Protein AF-A0A5N8H9V8-F1 (afdb_monomer_lite)

Radius of gyration: 14.79 Å; chains: 1; bounding box: 33×21×42 Å

Sequence (102 aa):
HDEKGEWLKITYYDEDGADVSERFRLQTPAQRTAFEQLFIRPHTRTPGIPLRWITAADILAQQALLRHPDFVVARMKGQYWQVREKVFDYEGRFRRAHELRG

Organism: Escherichia coli (NCBI:txid562)

Structure (mmCIF, N/CA/C/O backbone):
data_AF-A0A5N8H9V8-F1
#
_entry.id   AF-A0A5N8H9V8-F1
#
loop_
_ato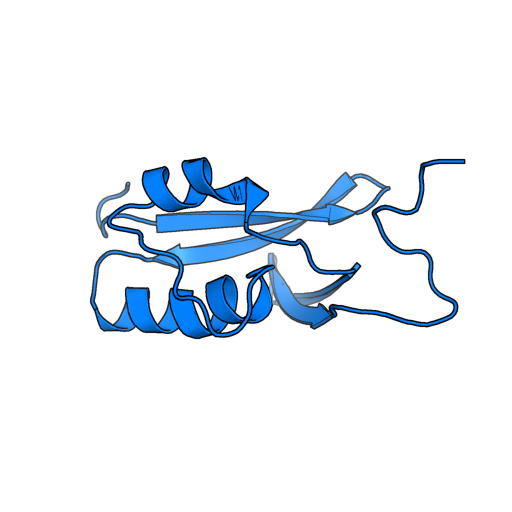m_site.group_PDB
_atom_site.id
_atom_site.type_symbol
_atom_site.label_atom_id
_atom_site.label_alt_id
_atom_site.label_comp_id
_atom_site.label_asym_id
_atom_site.label_entity_id
_atom_site.label_seq_id
_atom_site.pdbx_PDB_ins_code
_atom_site.Cartn_x
_atom_site.Cartn_y
_atom_site.Cartn_z
_atom_site.occupancy
_atom_site.B_iso_or_equiv
_atom_site.auth_seq_id
_atom_site.auth_comp_id
_atom_site.auth_asym_id
_atom_site.auth_atom_id
_atom_site.pdbx_PDB_model_num
ATOM 1 N N . HIS A 1 1 ? -6.119 -10.787 11.326 1.00 84.56 1 HIS A N 1
ATOM 2 C CA . HIS A 1 1 ? -6.614 -9.851 12.360 1.00 84.56 1 HIS A CA 1
ATOM 3 C C . HIS A 1 1 ? -5.655 -9.846 13.541 1.00 84.56 1 HIS A C 1
ATOM 5 O O . HIS A 1 1 ? -4.952 -10.831 13.728 1.00 84.56 1 HIS A O 1
ATOM 11 N N . ASP A 1 2 ? -5.593 -8.754 14.302 1.00 90.62 2 ASP A N 1
ATOM 12 C CA . ASP A 1 2 ? -5.015 -8.734 15.655 1.00 90.62 2 ASP A CA 1
ATOM 13 C C . ASP A 1 2 ? -5.936 -7.939 16.604 1.00 90.62 2 ASP A C 1
ATOM 15 O O . ASP A 1 2 ? -7.042 -7.565 16.210 1.00 90.62 2 ASP A O 1
ATOM 19 N N . GLU A 1 3 ? -5.483 -7.654 17.826 1.00 90.06 3 GLU A N 1
ATOM 20 C CA . GLU A 1 3 ? -6.232 -6.901 18.849 1.00 90.06 3 GLU A CA 1
ATOM 21 C C . GLU A 1 3 ? -6.743 -5.525 18.384 1.00 90.06 3 GLU A C 1
ATOM 23 O O . GLU A 1 3 ? -7.716 -5.003 18.919 1.00 90.06 3 GLU A O 1
ATOM 28 N N . LYS A 1 4 ? -6.110 -4.923 17.371 1.00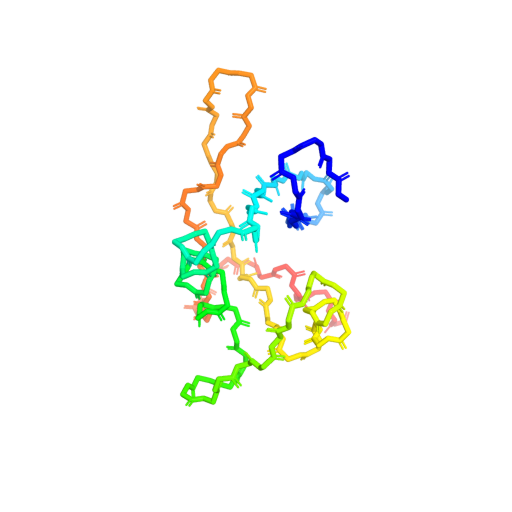 88.25 4 LYS A N 1
ATOM 29 C CA . LYS A 1 4 ? -6.471 -3.611 16.807 1.00 88.25 4 LYS A CA 1
ATOM 30 C C . LYS A 1 4 ? -7.252 -3.734 15.494 1.00 88.25 4 LYS A C 1
ATOM 32 O O . LYS A 1 4 ? -7.335 -2.769 14.731 1.00 88.25 4 LYS A O 1
ATOM 37 N N . GLY A 1 5 ? -7.786 -4.919 15.208 1.00 93.81 5 GLY A N 1
ATOM 38 C CA . GLY A 1 5 ? -8.667 -5.182 14.077 1.00 93.81 5 GLY A CA 1
ATOM 39 C C . GLY A 1 5 ? -7.962 -5.701 12.825 1.00 93.81 5 GLY A C 1
ATOM 40 O O . GLY A 1 5 ? -6.848 -6.239 12.861 1.00 93.81 5 GLY A O 1
ATOM 41 N N . GLU A 1 6 ? -8.656 -5.576 11.697 1.00 96.44 6 GLU A N 1
ATOM 42 C CA . GLU A 1 6 ? -8.186 -6.065 10.401 1.00 96.44 6 GLU A CA 1
ATOM 43 C C . GLU A 1 6 ? -7.006 -5.244 9.856 1.00 96.44 6 GLU A C 1
ATOM 45 O O . GLU A 1 6 ? -6.908 -4.024 10.041 1.00 96.44 6 GLU A O 1
ATOM 50 N N . TRP A 1 7 ? -6.078 -5.924 9.186 1.00 97.06 7 TRP A N 1
ATOM 51 C CA . TRP A 1 7 ? -4.930 -5.305 8.536 1.00 97.06 7 TRP A CA 1
ATOM 52 C C . TRP A 1 7 ? -4.440 -6.147 7.362 1.00 97.06 7 TRP A C 1
ATOM 54 O O . TRP A 1 7 ? -4.601 -7.366 7.361 1.00 97.06 7 TRP A O 1
ATOM 64 N N . LEU A 1 8 ? -3.790 -5.483 6.409 1.00 96.75 8 LEU A N 1
ATOM 65 C CA . LEU A 1 8 ? -3.137 -6.087 5.254 1.00 96.75 8 LEU A CA 1
ATOM 66 C C . LEU A 1 8 ? -1.650 -5.713 5.260 1.00 96.75 8 LEU A C 1
ATOM 68 O O . LEU A 1 8 ? -1.296 -4.565 5.547 1.00 96.75 8 LEU A O 1
ATOM 72 N N . LYS A 1 9 ? -0.780 -6.682 4.974 1.00 96.56 9 LYS A N 1
ATOM 73 C CA . LYS A 1 9 ? 0.640 -6.446 4.694 1.00 96.56 9 LYS A CA 1
ATOM 74 C C . LYS A 1 9 ? 0.870 -6.690 3.213 1.00 96.56 9 LYS A C 1
ATOM 76 O O . LYS A 1 9 ? 0.464 -7.725 2.698 1.00 96.56 9 LYS A O 1
ATOM 81 N N . ILE A 1 10 ? 1.527 -5.739 2.572 1.00 96.62 10 ILE A N 1
ATOM 82 C CA . ILE A 1 10 ? 1.989 -5.850 1.197 1.00 96.62 10 ILE A CA 1
ATOM 83 C C . ILE A 1 10 ? 3.501 -5.926 1.254 1.00 96.62 10 ILE A C 1
ATOM 85 O O . ILE A 1 10 ? 4.124 -5.088 1.902 1.00 96.62 10 ILE A O 1
ATOM 89 N N . THR A 1 11 ? 4.069 -6.934 0.607 1.00 95.81 11 THR A N 1
ATOM 90 C CA . THR A 1 11 ? 5.515 -7.097 0.482 1.00 95.81 11 THR A CA 1
ATOM 91 C C . THR A 1 11 ? 5.876 -7.000 -0.990 1.00 95.81 11 THR A C 1
ATOM 93 O O . THR A 1 11 ? 5.243 -7.649 -1.822 1.00 95.81 11 THR A O 1
ATOM 96 N N . TYR A 1 12 ? 6.875 -6.184 -1.295 1.00 94.88 12 TYR A N 1
ATOM 97 C CA . TYR A 1 12 ? 7.479 -6.081 -2.614 1.00 94.88 12 TYR A CA 1
ATOM 98 C C . TYR A 1 12 ? 8.824 -6.789 -2.560 1.00 94.88 12 TYR A C 1
ATOM 100 O O . TYR A 1 12 ? 9.566 -6.600 -1.595 1.00 94.88 12 TYR A O 1
ATOM 108 N N . TYR A 1 13 ? 9.100 -7.587 -3.582 1.00 91.50 13 TYR A N 1
ATOM 109 C CA . TYR A 1 13 ? 10.337 -8.341 -3.735 1.00 91.50 13 TYR A CA 1
ATOM 110 C C . TYR A 1 13 ? 11.048 -7.863 -4.997 1.00 91.50 13 TYR A C 1
ATOM 112 O O . TYR A 1 13 ? 10.377 -7.561 -5.988 1.00 91.50 13 TYR A O 1
ATOM 120 N N . ASP A 1 14 ? 12.374 -7.793 -4.960 1.00 86.00 14 ASP A N 1
ATOM 121 C CA . ASP A 1 14 ? 13.187 -7.649 -6.167 1.00 86.00 14 ASP A CA 1
ATOM 122 C C . ASP A 1 14 ? 13.636 -9.016 -6.723 1.00 86.00 14 ASP A C 1
ATOM 124 O O . ASP A 1 14 ? 13.264 -10.073 -6.206 1.00 86.00 14 ASP A O 1
ATOM 128 N N . GLU A 1 15 ? 14.397 -8.993 -7.821 1.00 81.88 15 GLU A N 1
ATOM 129 C CA . GLU A 1 15 ? 14.892 -10.198 -8.508 1.00 81.88 15 GLU A CA 1
ATOM 130 C C . GLU A 1 15 ? 15.889 -11.002 -7.655 1.00 81.88 15 GLU A C 1
ATOM 132 O O . GLU A 1 15 ? 15.988 -12.219 -7.817 1.00 81.88 15 GLU A O 1
ATOM 137 N N . ASP A 1 16 ? 16.583 -10.342 -6.723 1.00 85.06 16 ASP A N 1
ATOM 138 C CA . ASP A 1 16 ? 17.594 -10.940 -5.848 1.00 85.06 16 ASP A CA 1
ATOM 139 C C . ASP A 1 16 ? 16.998 -11.434 -4.513 1.00 85.06 16 ASP A C 1
ATOM 141 O O . ASP A 1 16 ? 17.703 -11.982 -3.661 1.00 85.06 16 ASP A O 1
ATOM 145 N N . GLY A 1 17 ? 15.682 -11.281 -4.329 1.00 82.69 17 GLY A N 1
ATOM 146 C CA . GLY A 1 17 ? 14.946 -11.731 -3.151 1.00 82.69 17 GLY A CA 1
ATOM 147 C C . GLY A 1 17 ? 14.991 -10.765 -1.966 1.00 82.69 17 GLY A C 1
ATOM 148 O O . GLY A 1 17 ? 14.532 -11.133 -0.881 1.00 82.69 17 GLY A O 1
ATOM 149 N N . ALA A 1 18 ? 15.502 -9.542 -2.141 1.00 87.69 18 ALA A N 1
ATOM 150 C CA . ALA A 1 18 ? 15.365 -8.505 -1.129 1.00 87.69 18 ALA A CA 1
ATOM 151 C C . ALA A 1 18 ? 13.903 -8.056 -1.038 1.00 87.69 18 ALA A C 1
ATOM 153 O O . ALA A 1 18 ? 13.187 -7.990 -2.041 1.00 87.69 18 ALA A O 1
ATOM 154 N N . ASP A 1 19 ? 13.454 -7.737 0.177 1.00 92.38 19 ASP A N 1
ATOM 155 C CA . ASP A 1 19 ? 12.068 -7.368 0.426 1.00 92.38 19 ASP A CA 1
ATOM 156 C C . ASP A 1 19 ? 11.906 -6.056 1.190 1.00 92.38 19 ASP A C 1
ATOM 158 O O . ASP A 1 19 ? 12.709 -5.659 2.040 1.00 92.38 19 ASP A O 1
ATOM 162 N N . VAL A 1 20 ? 10.802 -5.380 0.893 1.00 95.12 20 VAL A N 1
ATOM 163 C CA . VAL A 1 20 ? 10.289 -4.279 1.701 1.00 95.12 20 VAL A CA 1
ATOM 164 C C . VAL A 1 20 ? 8.782 -4.406 1.818 1.00 95.12 20 VAL A C 1
ATOM 166 O O . VAL A 1 20 ? 8.099 -4.824 0.883 1.00 95.12 20 VAL A O 1
ATOM 169 N N . SER A 1 21 ? 8.233 -4.031 2.974 1.00 95.75 21 SER A N 1
ATOM 170 C CA . SER A 1 21 ? 6.802 -4.169 3.220 1.00 95.75 21 SER A CA 1
ATOM 171 C C . SER A 1 21 ? 6.133 -2.912 3.755 1.00 95.75 21 SER A C 1
ATOM 173 O O . SER A 1 21 ? 6.720 -2.106 4.477 1.00 95.75 21 SER A O 1
ATOM 175 N N . GLU A 1 22 ? 4.859 -2.777 3.406 1.00 96.12 22 GLU A N 1
ATOM 176 C CA . GLU A 1 22 ? 3.931 -1.794 3.947 1.00 96.12 22 GLU A CA 1
ATOM 177 C C . GLU A 1 22 ? 2.819 -2.518 4.704 1.00 96.12 22 GLU A C 1
ATOM 179 O O . GLU A 1 22 ? 2.384 -3.608 4.323 1.00 96.12 22 GLU A O 1
ATOM 184 N N . ARG A 1 23 ? 2.321 -1.900 5.777 1.00 95.94 23 ARG A N 1
ATOM 185 C CA . ARG A 1 23 ? 1.195 -2.424 6.550 1.00 95.94 23 ARG A CA 1
ATOM 186 C C . ARG A 1 23 ? 0.089 -1.387 6.633 1.00 95.94 23 ARG A C 1
ATOM 188 O O . ARG A 1 23 ? 0.308 -0.288 7.134 1.00 95.94 23 ARG A O 1
ATOM 195 N N . PHE A 1 24 ? -1.115 -1.786 6.238 1.00 97.38 24 PHE A N 1
ATOM 196 C CA . PHE A 1 24 ? -2.313 -0.958 6.296 1.00 97.38 24 PHE A CA 1
ATOM 197 C C . PHE A 1 24 ? -3.328 -1.564 7.254 1.00 97.38 24 PHE A C 1
ATOM 199 O O . PHE A 1 24 ? -3.625 -2.755 7.210 1.00 97.38 24 PHE A O 1
ATOM 206 N N . ARG A 1 25 ? -3.858 -0.733 8.147 1.00 97.31 25 ARG A N 1
ATOM 207 C CA . ARG A 1 25 ? -5.021 -1.076 8.970 1.00 97.31 25 ARG A CA 1
ATOM 208 C C . ARG A 1 25 ? -6.284 -0.835 8.150 1.00 97.31 25 ARG A C 1
ATOM 210 O O . ARG A 1 25 ? -6.290 0.092 7.351 1.00 97.31 25 ARG A O 1
ATOM 217 N N . LEU A 1 26 ? -7.327 -1.638 8.355 1.00 97.12 26 LEU A N 1
ATOM 218 C CA . LEU A 1 26 ? -8.587 -1.551 7.595 1.00 97.12 26 LEU A CA 1
ATOM 219 C C . LEU A 1 26 ? -9.824 -1.409 8.503 1.00 97.12 26 LEU A C 1
ATOM 221 O O . LEU A 1 26 ? -10.958 -1.500 8.039 1.00 97.12 26 LEU A O 1
ATOM 225 N N . GLN A 1 27 ? -9.614 -1.179 9.803 1.00 95.44 27 GLN A N 1
ATOM 226 C CA . GLN A 1 27 ? -10.669 -1.234 10.813 1.00 95.44 27 GLN A CA 1
ATOM 227 C C . GLN A 1 27 ? -11.553 0.019 10.826 1.00 95.44 27 GLN A C 1
ATOM 229 O O . GLN A 1 27 ? -12.772 -0.089 10.925 1.00 95.44 27 GLN A O 1
ATOM 234 N N . THR A 1 28 ? -10.956 1.213 10.774 1.00 97.06 28 THR A N 1
ATOM 235 C CA . THR A 1 28 ? -11.700 2.479 10.893 1.00 97.06 28 THR A CA 1
ATOM 236 C C . THR A 1 28 ? -11.923 3.141 9.533 1.00 97.06 28 THR A C 1
ATOM 238 O O . THR A 1 28 ? -11.115 2.943 8.624 1.00 97.06 28 THR A O 1
ATOM 241 N N . PRO A 1 29 ? -12.955 3.994 9.370 1.00 97.62 29 PRO A N 1
ATOM 242 C CA . PRO A 1 29 ? -13.188 4.699 8.109 1.00 97.62 29 PRO A CA 1
ATOM 243 C C . PRO A 1 29 ? -11.962 5.481 7.620 1.00 97.62 29 PRO A C 1
ATOM 245 O O . PRO A 1 29 ? -11.585 5.367 6.462 1.00 97.62 29 PRO A O 1
ATOM 248 N N . ALA A 1 30 ? -11.268 6.192 8.515 1.00 97.88 30 ALA A N 1
ATOM 249 C CA . ALA A 1 30 ? -10.055 6.933 8.165 1.00 97.88 30 ALA A CA 1
ATOM 250 C C . ALA A 1 30 ? -8.919 6.019 7.670 1.00 97.88 30 ALA A C 1
ATOM 252 O O . ALA A 1 30 ? -8.208 6.363 6.729 1.00 97.88 30 ALA A O 1
ATOM 253 N N . GLN A 1 31 ? -8.763 4.839 8.276 1.00 97.81 31 GLN A N 1
ATOM 254 C CA . GLN A 1 31 ? -7.778 3.845 7.850 1.00 97.81 31 GLN A CA 1
ATOM 255 C C . GLN A 1 31 ? -8.116 3.264 6.471 1.00 97.81 31 GLN A C 1
ATOM 257 O O . GLN A 1 31 ? -7.228 3.136 5.630 1.00 97.81 31 GLN A O 1
ATOM 262 N N . ARG A 1 32 ? -9.399 2.976 6.218 1.00 97.62 32 ARG A N 1
ATOM 263 C CA . ARG A 1 32 ? -9.885 2.509 4.911 1.00 97.62 32 ARG A CA 1
ATOM 264 C C . ARG A 1 32 ? -9.655 3.566 3.831 1.00 97.62 32 ARG A C 1
ATOM 266 O O . ARG A 1 32 ? -9.075 3.243 2.802 1.00 97.62 32 ARG A O 1
ATOM 273 N N . THR A 1 33 ? -9.982 4.831 4.102 1.00 97.88 33 THR A N 1
ATOM 274 C CA . THR A 1 33 ? -9.700 5.953 3.191 1.00 97.88 33 THR A CA 1
ATOM 275 C C . THR A 1 33 ? -8.204 6.091 2.906 1.00 97.88 33 THR A C 1
ATOM 277 O O . THR A 1 33 ? -7.810 6.271 1.755 1.00 97.88 33 THR A O 1
ATOM 280 N N . ALA A 1 34 ? -7.350 5.976 3.928 1.00 97.94 34 ALA A N 1
ATOM 281 C CA . ALA A 1 34 ? -5.903 6.025 3.741 1.00 97.94 34 ALA A CA 1
ATOM 282 C C . ALA A 1 34 ? -5.400 4.858 2.875 1.00 97.94 34 ALA A C 1
ATOM 284 O O . ALA A 1 34 ? -4.587 5.069 1.980 1.00 97.94 34 ALA A O 1
ATOM 285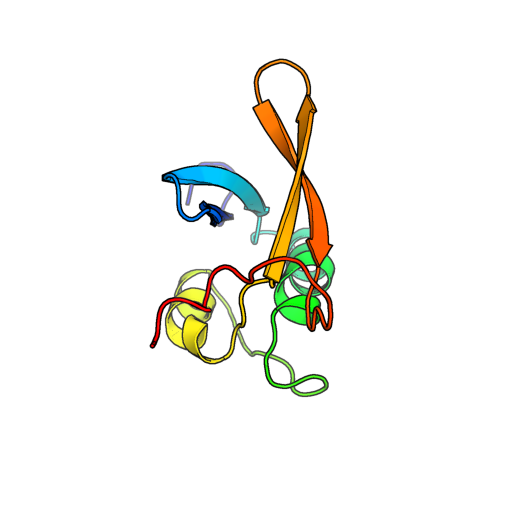 N N . PHE A 1 35 ? -5.906 3.643 3.094 1.00 97.81 35 PHE A N 1
ATOM 286 C CA . PHE A 1 35 ? -5.580 2.485 2.262 1.00 97.81 35 PHE A CA 1
ATOM 287 C C . PHE A 1 35 ? -6.035 2.671 0.808 1.00 97.81 35 PHE A C 1
ATOM 289 O O . PHE A 1 35 ? -5.270 2.406 -0.119 1.00 97.81 35 PHE A O 1
ATOM 296 N N . GLU A 1 36 ? -7.239 3.196 0.585 1.00 97.00 36 GLU A N 1
ATOM 297 C CA . GLU A 1 36 ? -7.718 3.491 -0.764 1.00 97.00 36 GLU A CA 1
ATOM 298 C C . GLU A 1 36 ? -6.823 4.505 -1.479 1.00 97.00 36 GLU A C 1
ATOM 300 O O . GLU A 1 36 ? -6.447 4.297 -2.631 1.00 97.00 36 GLU A O 1
ATOM 305 N N . GLN A 1 37 ? -6.450 5.587 -0.795 1.00 96.44 37 GLN A N 1
ATOM 306 C CA . GLN A 1 37 ? -5.631 6.651 -1.373 1.00 96.44 37 GLN A CA 1
ATOM 307 C C . GLN A 1 37 ? -4.188 6.215 -1.638 1.00 96.44 37 GLN A C 1
ATOM 309 O O . GLN A 1 37 ? -3.650 6.511 -2.702 1.00 96.44 37 GLN A O 1
ATOM 314 N N . LEU A 1 38 ? -3.563 5.525 -0.682 1.00 96.69 38 LEU A N 1
ATOM 315 C CA . LEU A 1 38 ? -2.130 5.217 -0.711 1.00 96.69 38 LEU A CA 1
ATOM 316 C C . LEU A 1 38 ? -1.804 3.885 -1.396 1.00 96.69 38 LEU A C 1
ATOM 318 O O . LEU A 1 38 ? -0.661 3.674 -1.814 1.00 96.69 38 LEU A O 1
ATOM 322 N N . PHE A 1 39 ? -2.781 2.981 -1.491 1.00 97.06 39 PHE A N 1
ATOM 323 C CA . PHE A 1 39 ? -2.600 1.664 -2.089 1.00 97.06 39 PHE A CA 1
ATOM 324 C C . PHE A 1 39 ? -3.534 1.436 -3.279 1.00 97.06 39 PHE A C 1
ATOM 326 O O . PHE A 1 39 ? -3.043 1.341 -4.399 1.00 97.06 39 PHE A O 1
ATOM 333 N N . ILE A 1 40 ? -4.859 1.406 -3.096 1.00 96.94 40 ILE A N 1
ATOM 334 C CA . ILE A 1 40 ? -5.778 1.002 -4.182 1.00 96.94 40 ILE A CA 1
ATOM 335 C C . ILE A 1 40 ? -5.684 1.927 -5.400 1.00 96.94 40 ILE A C 1
ATOM 337 O O . ILE A 1 40 ? -5.571 1.441 -6.522 1.00 96.94 40 ILE A O 1
ATOM 341 N N . ARG A 1 41 ? -5.697 3.250 -5.207 1.00 95.25 41 ARG A N 1
ATOM 342 C CA . ARG A 1 41 ? -5.634 4.217 -6.315 1.00 95.25 41 ARG A CA 1
ATOM 343 C C . ARG A 1 41 ? -4.382 4.074 -7.191 1.00 95.25 41 ARG A C 1
ATOM 345 O O . ARG A 1 41 ? -4.556 4.008 -8.402 1.00 95.25 41 ARG A O 1
ATOM 352 N N . PRO A 1 42 ? -3.152 4.008 -6.651 1.00 95.38 42 PRO A N 1
ATOM 353 C CA . PRO A 1 42 ? -1.974 3.793 -7.495 1.00 95.38 42 PRO A CA 1
ATOM 354 C C . PRO A 1 42 ? -1.876 2.367 -8.069 1.00 95.38 42 PRO A C 1
ATOM 356 O O . PRO A 1 42 ? -1.311 2.183 -9.147 1.00 95.38 42 PRO A O 1
ATOM 359 N N . HIS A 1 43 ? -2.439 1.362 -7.384 1.00 97.06 43 HIS A N 1
ATOM 360 C CA . HIS A 1 43 ? -2.319 -0.043 -7.788 1.00 97.06 43 HIS A CA 1
ATOM 361 C C . HIS A 1 43 ? -3.478 -0.544 -8.656 1.00 97.06 43 HIS A C 1
ATOM 363 O O . HIS A 1 43 ? -3.382 -1.654 -9.161 1.00 97.06 43 HIS A O 1
ATOM 369 N N . THR A 1 44 ? -4.570 0.195 -8.863 1.00 95.88 44 THR A N 1
ATOM 370 C CA . THR A 1 44 ? -5.650 -0.287 -9.742 1.00 95.88 44 THR A CA 1
ATOM 371 C C . THR A 1 44 ? -5.208 -0.301 -11.205 1.00 95.88 44 THR A C 1
ATOM 373 O O . THR A 1 44 ? -4.637 0.663 -11.712 1.00 95.88 44 THR A O 1
ATOM 376 N N . ARG A 1 45 ? -5.521 -1.391 -11.913 1.00 94.00 45 ARG A N 1
ATOM 377 C CA . ARG A 1 45 ? -5.401 -1.480 -13.379 1.00 94.00 45 ARG A CA 1
ATOM 378 C C . ARG A 1 45 ? -6.540 -0.770 -14.112 1.00 94.00 45 ARG A C 1
ATOM 380 O O . ARG A 1 45 ? -6.474 -0.606 -15.323 1.00 94.00 45 ARG A O 1
ATOM 387 N N . THR A 1 46 ? -7.583 -0.355 -13.391 1.00 91.81 46 THR A N 1
ATOM 388 C CA . THR A 1 46 ? -8.759 0.333 -13.943 1.00 91.81 46 THR A CA 1
ATOM 389 C C . THR A 1 46 ? -8.979 1.678 -13.239 1.00 91.81 46 THR A C 1
ATOM 391 O O . THR A 1 46 ? -9.859 1.809 -12.384 1.00 91.81 46 THR A O 1
ATOM 394 N N . PRO A 1 47 ? -8.162 2.705 -13.547 1.00 89.12 47 PRO A N 1
ATOM 395 C CA . PRO A 1 47 ? -8.347 4.038 -12.985 1.00 89.12 47 PRO A CA 1
ATOM 396 C C . PRO A 1 47 ? -9.764 4.566 -13.243 1.00 89.12 47 PRO A C 1
ATOM 398 O O . PRO A 1 47 ? -10.293 4.450 -14.344 1.00 89.12 47 PRO A O 1
ATOM 401 N N . GLY A 1 48 ? -10.391 5.139 -12.215 1.00 88.94 48 GLY A N 1
ATOM 402 C CA . GLY A 1 48 ? -11.757 5.669 -12.292 1.00 88.94 48 GLY A CA 1
ATOM 403 C C . GLY A 1 48 ? -12.869 4.654 -12.003 1.00 88.94 48 GLY A C 1
ATOM 404 O O . GLY A 1 48 ? -13.984 5.077 -11.707 1.00 88.94 48 GLY A O 1
ATOM 405 N N . ILE A 1 49 ? -12.580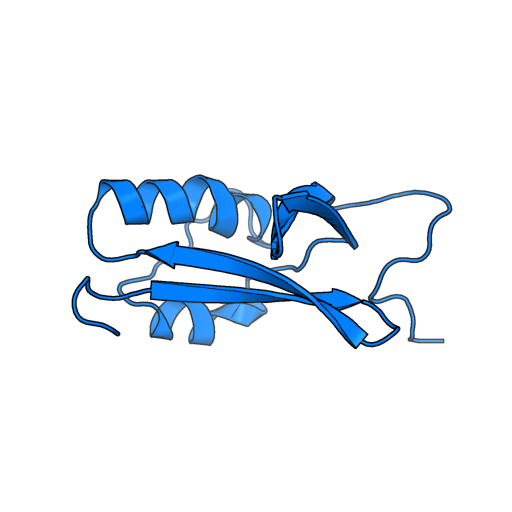 3.346 -11.993 1.00 91.25 49 ILE A N 1
ATOM 406 C CA . ILE A 1 49 ? -13.528 2.312 -11.555 1.00 91.25 49 ILE A CA 1
ATOM 407 C C . ILE A 1 49 ? -13.199 1.929 -10.103 1.00 91.25 49 ILE A C 1
ATOM 409 O O . ILE A 1 49 ? -12.115 1.403 -9.839 1.00 91.25 49 ILE A O 1
ATOM 413 N N . PRO A 1 50 ? -14.093 2.188 -9.129 1.00 90.12 50 PRO A N 1
ATOM 414 C CA . PRO A 1 50 ? -13.833 1.833 -7.739 1.00 90.12 50 PRO A CA 1
ATOM 415 C C . PRO A 1 50 ? -13.748 0.316 -7.549 1.00 90.12 50 PRO A C 1
ATOM 417 O O . PRO A 1 50 ? -14.686 -0.411 -7.884 1.00 90.12 50 PRO A O 1
ATOM 420 N N . LEU A 1 51 ? -12.659 -0.156 -6.939 1.00 93.56 51 LEU A N 1
ATOM 421 C CA . LEU A 1 51 ? -12.566 -1.529 -6.451 1.00 93.56 51 LEU A CA 1
ATOM 422 C C . LEU A 1 51 ? -13.476 -1.662 -5.226 1.00 93.56 51 LEU A C 1
ATOM 424 O O . LEU A 1 51 ? -13.314 -0.933 -4.249 1.00 93.56 51 LEU A O 1
ATOM 428 N N . ARG A 1 52 ? -14.4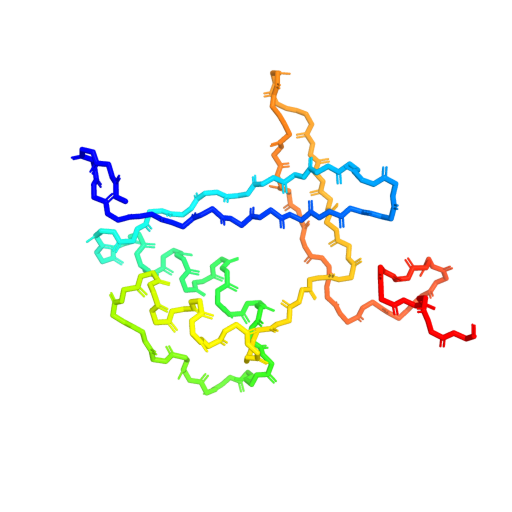59 -2.563 -5.283 1.00 94.75 52 ARG A N 1
ATOM 429 C CA . ARG A 1 52 ? -15.403 -2.790 -4.181 1.00 94.75 52 ARG A CA 1
ATOM 430 C C . ARG A 1 52 ? -14.842 -3.849 -3.243 1.00 94.75 52 ARG A C 1
ATOM 432 O O . ARG A 1 52 ? -14.540 -4.953 -3.680 1.00 94.75 52 ARG A O 1
ATOM 439 N N . TRP A 1 53 ? -14.717 -3.523 -1.962 1.00 96.81 53 TRP A N 1
ATOM 440 C CA . TRP A 1 53 ? -14.201 -4.441 -0.949 1.00 96.81 53 TRP A CA 1
ATOM 441 C C . TRP A 1 53 ? -14.771 -4.105 0.432 1.00 96.81 53 TRP A C 1
ATOM 443 O O . TRP A 1 53 ? -14.986 -2.937 0.768 1.00 96.81 53 TRP A O 1
ATOM 453 N N . ILE A 1 54 ? -15.015 -5.134 1.242 1.00 95.56 54 ILE A N 1
ATOM 454 C CA . ILE A 1 54 ? -15.484 -5.000 2.625 1.00 95.56 54 ILE A CA 1
ATOM 455 C C . ILE A 1 54 ? -14.372 -5.411 3.593 1.00 95.56 54 ILE A C 1
ATOM 457 O O . ILE A 1 54 ? -14.178 -4.725 4.601 1.00 95.56 54 ILE A O 1
ATOM 461 N N . THR A 1 55 ? -13.626 -6.458 3.245 1.00 96.25 55 THR A N 1
ATOM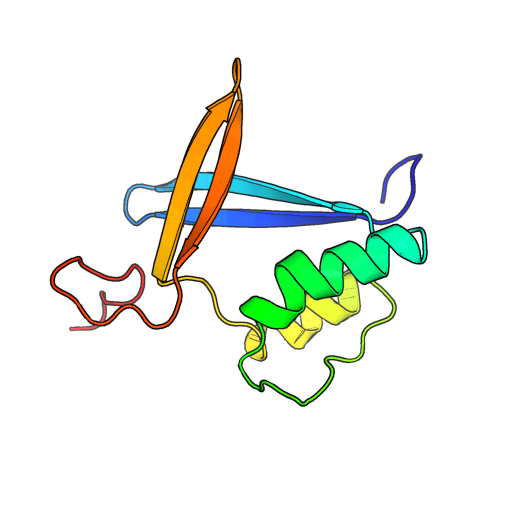 462 C CA . THR A 1 55 ? -12.586 -7.105 4.054 1.00 96.25 55 THR A CA 1
ATOM 463 C C . THR A 1 55 ? -11.253 -7.198 3.306 1.00 96.25 55 THR A C 1
ATOM 465 O O . THR A 1 55 ? -11.180 -7.002 2.090 1.00 96.25 55 THR A O 1
ATOM 468 N N . ALA A 1 56 ? -10.184 -7.553 4.019 1.00 95.81 56 ALA A N 1
ATOM 469 C CA . ALA A 1 56 ? -8.885 -7.881 3.435 1.00 95.81 56 ALA A CA 1
ATOM 470 C C . ALA A 1 56 ? -8.975 -9.049 2.438 1.00 95.81 56 ALA A C 1
ATOM 472 O O . ALA A 1 56 ? -8.269 -9.057 1.429 1.00 95.81 56 ALA A O 1
ATOM 473 N N . ALA A 1 57 ? -9.858 -10.017 2.699 1.00 96.44 57 ALA A N 1
ATOM 474 C CA . ALA A 1 57 ? -10.057 -11.173 1.830 1.00 96.44 57 ALA A CA 1
ATOM 475 C C . ALA A 1 57 ? -10.609 -10.773 0.452 1.00 96.44 57 ALA A C 1
ATOM 477 O O . ALA A 1 57 ? -10.148 -11.302 -0.558 1.00 96.44 57 ALA A O 1
ATOM 478 N N . ASP A 1 58 ? -11.512 -9.789 0.389 1.00 97.31 58 ASP A N 1
ATOM 479 C CA . ASP A 1 58 ? -12.051 -9.284 -0.883 1.00 97.31 58 ASP A CA 1
ATOM 480 C C . ASP A 1 58 ? -10.963 -8.642 -1.753 1.00 97.31 58 ASP A C 1
ATOM 482 O O . ASP A 1 58 ? -10.999 -8.744 -2.980 1.00 97.31 58 ASP A O 1
ATOM 486 N N . ILE A 1 59 ? -9.986 -7.981 -1.121 1.00 96.38 59 ILE A N 1
ATOM 487 C CA . ILE A 1 59 ? -8.845 -7.369 -1.813 1.00 96.38 59 ILE A CA 1
ATOM 488 C C . ILE A 1 59 ? -7.944 -8.462 -2.391 1.00 96.38 59 ILE A C 1
ATOM 490 O O . ILE A 1 59 ? -7.554 -8.381 -3.555 1.00 96.38 59 ILE A O 1
ATOM 494 N N . LEU A 1 60 ? -7.646 -9.503 -1.605 1.00 95.19 60 LEU A N 1
ATOM 495 C CA . LEU A 1 60 ? -6.841 -10.643 -2.057 1.00 95.19 60 LEU A CA 1
ATOM 496 C C . LEU A 1 60 ? -7.520 -11.397 -3.208 1.00 95.19 60 LEU A C 1
ATOM 498 O O . LEU A 1 60 ? -6.863 -11.729 -4.193 1.00 95.19 60 LEU A O 1
ATOM 502 N N . ALA A 1 61 ? -8.837 -11.607 -3.129 1.00 96.94 61 ALA A N 1
ATOM 503 C CA . ALA A 1 61 ? -9.614 -12.234 -4.199 1.00 96.94 61 ALA A CA 1
ATOM 504 C C . ALA A 1 61 ? -9.574 -11.427 -5.510 1.00 96.94 61 ALA A C 1
ATOM 506 O O . ALA A 1 61 ? -9.657 -11.994 -6.598 1.00 96.94 61 ALA A O 1
ATOM 507 N N . GLN A 1 62 ? -9.403 -10.106 -5.415 1.00 96.06 62 GLN A N 1
ATOM 508 C CA . GLN A 1 62 ? -9.345 -9.181 -6.547 1.00 96.06 62 GLN A CA 1
ATOM 509 C C . GLN A 1 62 ? -7.917 -8.743 -6.908 1.00 96.06 62 GLN A C 1
ATOM 511 O O . GLN A 1 62 ? -7.749 -7.791 -7.670 1.00 96.06 62 GLN A O 1
ATOM 516 N N . GLN A 1 63 ? -6.877 -9.440 -6.432 1.00 93.75 63 GLN A N 1
ATOM 517 C CA . GLN A 1 63 ? -5.477 -9.074 -6.700 1.00 93.75 63 GLN A CA 1
ATOM 518 C C . GLN A 1 63 ? -5.143 -8.960 -8.196 1.00 93.75 63 GLN A C 1
ATOM 520 O O . GLN A 1 63 ? -4.283 -8.177 -8.580 1.00 93.75 63 GLN A O 1
ATOM 525 N N . ALA A 1 64 ? -5.852 -9.694 -9.061 1.00 93.88 64 ALA A N 1
ATOM 526 C CA . ALA A 1 64 ? -5.662 -9.636 -10.509 1.00 93.88 64 ALA A CA 1
ATOM 527 C C . ALA A 1 64 ? -6.077 -8.283 -11.124 1.00 93.88 64 ALA A C 1
ATOM 529 O O . ALA A 1 64 ? -5.651 -7.950 -12.230 1.00 93.88 64 ALA A O 1
ATOM 530 N N . LEU A 1 65 ? -6.890 -7.491 -10.421 1.00 95.50 65 LEU A N 1
ATOM 531 C CA . LEU A 1 65 ? -7.248 -6.123 -10.807 1.00 95.50 65 LEU A CA 1
ATOM 532 C C . LEU A 1 65 ? -6.204 -5.098 -10.347 1.00 95.50 65 LEU A C 1
ATOM 534 O O . LEU A 1 65 ? -6.289 -3.925 -10.715 1.00 95.50 65 LEU A O 1
ATOM 538 N N . LEU A 1 66 ? -5.225 -5.536 -9.555 1.00 96.19 66 LEU A N 1
ATOM 539 C CA . LEU A 1 66 ? -4.140 -4.712 -9.059 1.00 96.19 66 LEU A CA 1
ATOM 540 C C . LEU A 1 66 ? -2.862 -4.956 -9.871 1.00 96.19 66 LEU A C 1
ATOM 542 O O . LEU A 1 66 ? -2.601 -6.051 -10.369 1.00 96.19 66 LEU A O 1
ATOM 546 N N . ARG A 1 67 ? -2.053 -3.912 -10.020 1.00 95.06 67 ARG A N 1
ATOM 547 C CA . ARG A 1 67 ? -0.704 -3.953 -10.588 1.00 95.06 67 ARG A CA 1
ATOM 548 C C . ARG A 1 67 ? 0.322 -3.690 -9.498 1.00 95.06 67 ARG A C 1
ATOM 550 O O . ARG A 1 67 ? 0.050 -2.942 -8.563 1.00 95.06 67 ARG A O 1
ATOM 557 N N . HIS A 1 68 ? 1.497 -4.284 -9.644 1.00 94.50 68 HIS A N 1
ATOM 558 C CA . HIS A 1 68 ? 2.661 -3.920 -8.848 1.00 94.50 68 HIS A CA 1
ATOM 559 C C . HIS A 1 68 ? 3.358 -2.702 -9.480 1.00 94.50 68 HIS A C 1
ATOM 561 O O . HIS A 1 68 ? 3.207 -2.476 -10.684 1.00 94.50 68 HIS A O 1
ATOM 567 N N . PRO A 1 69 ? 4.098 -1.909 -8.693 1.00 94.94 69 PRO A N 1
ATOM 568 C CA . PRO A 1 69 ? 5.002 -0.904 -9.239 1.00 94.94 69 PRO A CA 1
ATOM 569 C C . PRO A 1 69 ? 6.142 -1.555 -10.032 1.00 94.94 69 PRO A C 1
ATOM 571 O O . PRO A 1 69 ? 6.481 -2.720 -9.811 1.00 94.94 69 PRO A O 1
ATOM 574 N N . ASP A 1 70 ? 6.746 -0.787 -10.934 1.00 92.88 70 ASP A N 1
ATOM 575 C CA . ASP A 1 70 ? 7.978 -1.162 -11.631 1.00 92.88 70 ASP A CA 1
ATOM 576 C C . ASP A 1 70 ? 9.185 -1.064 -10.692 1.00 92.88 70 ASP A C 1
ATOM 578 O O . ASP A 1 70 ? 10.061 -1.925 -10.719 1.00 92.88 70 ASP A O 1
ATOM 582 N N . PHE A 1 71 ? 9.191 -0.043 -9.823 1.00 92.00 71 PHE A N 1
ATOM 583 C CA . PHE A 1 71 ? 10.215 0.154 -8.797 1.00 92.00 71 PHE A CA 1
ATOM 584 C C . PHE A 1 71 ? 9.610 0.550 -7.458 1.00 92.00 71 PHE A C 1
ATOM 586 O O . PHE A 1 71 ? 8.659 1.333 -7.377 1.00 92.00 71 PHE A O 1
ATOM 593 N N . VAL A 1 72 ? 10.238 0.071 -6.387 1.00 94.50 72 VAL A N 1
ATOM 594 C CA . VAL A 1 72 ? 9.948 0.492 -5.018 1.00 94.50 72 VAL A CA 1
ATOM 595 C C . VAL A 1 72 ? 11.201 1.111 -4.431 1.00 94.50 72 VAL A C 1
ATOM 597 O O . VAL A 1 72 ? 12.214 0.443 -4.250 1.00 94.50 72 VAL A O 1
ATOM 600 N N . VAL A 1 73 ? 11.129 2.399 -4.107 1.00 93.62 73 VAL A N 1
ATOM 601 C CA . VAL A 1 73 ? 12.209 3.093 -3.408 1.00 93.62 73 VAL A CA 1
ATOM 602 C C . VAL A 1 73 ? 11.916 3.022 -1.921 1.00 93.62 73 VAL A C 1
ATOM 604 O O . VAL A 1 73 ? 10.905 3.546 -1.440 1.00 93.62 73 VAL A O 1
ATOM 607 N N . ALA A 1 74 ? 12.814 2.389 -1.177 1.00 94.56 74 ALA A N 1
ATOM 608 C CA . ALA A 1 74 ? 12.758 2.316 0.271 1.00 94.56 74 ALA A CA 1
ATOM 609 C C . ALA A 1 74 ? 13.932 3.067 0.899 1.00 94.56 74 ALA A C 1
ATOM 611 O O . ALA A 1 74 ? 14.986 3.248 0.295 1.00 94.56 74 ALA A O 1
ATOM 612 N N . ARG A 1 75 ? 13.759 3.495 2.149 1.00 94.19 75 ARG A N 1
ATOM 613 C CA . ARG A 1 75 ? 14.855 4.017 2.966 1.00 94.19 75 ARG A CA 1
ATOM 614 C C . ARG A 1 75 ? 14.934 3.283 4.291 1.00 94.19 75 ARG A C 1
ATOM 616 O O . ARG A 1 75 ? 13.900 2.936 4.863 1.00 94.19 75 ARG A O 1
ATOM 623 N N . MET A 1 76 ? 16.140 3.139 4.823 1.00 92.94 76 MET A N 1
ATOM 624 C CA . MET A 1 76 ? 16.328 2.622 6.172 1.00 92.94 76 MET A CA 1
ATOM 625 C C . MET A 1 76 ? 15.848 3.656 7.205 1.00 92.94 76 MET A C 1
ATOM 627 O O . MET A 1 76 ? 16.195 4.839 7.136 1.00 92.94 76 MET A O 1
ATOM 631 N N . LYS A 1 77 ? 15.027 3.231 8.168 1.00 92.56 77 LYS A N 1
ATOM 632 C CA . LYS A 1 77 ? 14.585 4.038 9.312 1.00 92.56 77 LYS A CA 1
ATOM 633 C C . LYS A 1 77 ? 14.802 3.239 10.596 1.00 92.56 77 LYS A C 1
ATOM 635 O O . LYS A 1 77 ? 13.969 2.423 10.986 1.00 92.56 77 LYS A O 1
ATOM 640 N N . GLY A 1 78 ? 15.925 3.494 11.264 1.00 93.06 78 GLY A N 1
ATOM 641 C CA . GLY A 1 78 ? 16.377 2.644 12.364 1.00 93.06 78 GLY A CA 1
ATOM 642 C C . GLY A 1 78 ? 16.786 1.279 11.818 1.00 93.06 78 GLY A C 1
ATOM 643 O O . GLY A 1 78 ? 17.684 1.213 10.991 1.00 93.06 78 GLY A O 1
ATOM 644 N N . GLN A 1 79 ? 16.098 0.222 12.250 1.00 89.69 79 GLN A N 1
ATOM 645 C CA . GLN A 1 79 ? 16.368 -1.165 11.844 1.00 89.69 79 GLN A CA 1
ATOM 646 C C . GLN A 1 79 ? 15.403 -1.690 10.766 1.00 89.69 79 GLN A C 1
ATOM 648 O O . GLN A 1 79 ? 15.403 -2.878 10.466 1.00 89.69 79 GLN A O 1
ATOM 653 N N . TYR A 1 80 ? 14.538 -0.832 10.215 1.00 88.94 80 TYR A N 1
ATOM 654 C CA . TYR A 1 80 ? 13.483 -1.254 9.294 1.00 88.94 80 TYR A CA 1
ATOM 655 C C . TYR A 1 80 ? 13.527 -0.461 7.991 1.00 88.94 80 TYR A C 1
ATOM 657 O O . TYR A 1 80 ? 13.700 0.762 8.000 1.00 88.94 80 TYR A O 1
ATOM 665 N N . TRP A 1 81 ? 13.289 -1.148 6.875 1.00 92.44 81 TRP A N 1
ATOM 666 C CA . TRP A 1 81 ? 13.035 -0.515 5.588 1.00 92.44 81 TRP A CA 1
ATOM 667 C C . TRP A 1 81 ? 11.640 0.108 5.559 1.00 92.44 81 TRP A C 1
ATOM 669 O O . TRP A 1 81 ? 10.651 -0.506 5.956 1.00 92.44 81 TRP A O 1
ATOM 679 N N . GLN A 1 82 ? 11.560 1.344 5.077 1.00 93.62 82 GLN A N 1
ATOM 680 C CA . GLN A 1 82 ? 10.313 2.068 4.883 1.00 93.62 82 GLN A CA 1
ATOM 681 C C . GLN A 1 82 ? 10.161 2.432 3.408 1.00 93.62 82 GLN A C 1
ATOM 683 O O . GLN A 1 82 ? 10.998 3.166 2.878 1.00 93.62 82 GLN A O 1
ATOM 688 N N . VAL A 1 83 ? 9.065 1.993 2.779 1.00 95.56 83 VAL A N 1
ATOM 689 C CA . VAL A 1 83 ? 8.690 2.438 1.429 1.00 95.56 83 VAL A CA 1
ATOM 690 C C . VAL A 1 83 ? 8.501 3.954 1.421 1.00 95.56 83 VAL A C 1
ATOM 692 O O . VAL A 1 83 ? 7.812 4.521 2.274 1.00 95.56 83 VAL A O 1
ATOM 695 N N . ARG A 1 84 ? 9.160 4.613 0.472 1.00 95.06 84 ARG A N 1
ATOM 696 C CA . ARG A 1 84 ? 9.117 6.060 0.249 1.00 95.06 84 ARG A CA 1
ATOM 697 C C . ARG A 1 84 ? 8.363 6.401 -1.018 1.00 95.06 84 ARG A C 1
ATOM 699 O O . ARG A 1 84 ? 7.553 7.321 -0.995 1.00 95.06 84 ARG A O 1
ATOM 706 N N . GLU A 1 85 ? 8.624 5.653 -2.078 1.00 94.69 85 GLU A N 1
ATOM 707 C CA . GLU A 1 85 ? 8.059 5.906 -3.393 1.00 94.69 85 GLU A CA 1
ATOM 708 C C . GLU A 1 85 ? 7.809 4.590 -4.122 1.00 94.69 85 GLU A C 1
ATOM 710 O O . GLU A 1 85 ? 8.521 3.602 -3.925 1.00 94.69 85 GLU A O 1
ATOM 715 N N . LYS A 1 86 ? 6.759 4.587 -4.937 1.00 95.69 86 LYS A N 1
ATOM 716 C CA . LYS A 1 86 ? 6.356 3.478 -5.797 1.00 95.69 86 LYS A CA 1
ATOM 717 C C . LYS A 1 86 ? 6.210 4.057 -7.193 1.00 95.69 86 LYS A C 1
ATOM 719 O O . LYS A 1 86 ? 5.352 4.913 -7.401 1.00 95.69 86 LYS A O 1
ATOM 724 N N . VAL A 1 87 ? 7.073 3.629 -8.104 1.00 94.00 87 VAL A N 1
ATOM 725 C CA . VAL A 1 87 ? 7.092 4.104 -9.488 1.00 94.00 87 VAL A CA 1
ATOM 726 C C . VAL A 1 87 ? 6.313 3.112 -10.336 1.00 94.00 87 VAL A C 1
ATOM 728 O O . VAL A 1 87 ? 6.575 1.914 -10.279 1.00 94.00 87 VAL A O 1
ATOM 731 N N . PHE A 1 88 ? 5.354 3.617 -11.102 1.00 92.94 88 PHE A N 1
ATOM 732 C CA . PHE A 1 88 ? 4.552 2.851 -12.050 1.00 92.94 88 PHE A CA 1
ATOM 733 C C . PHE A 1 88 ? 4.747 3.430 -13.446 1.00 92.94 88 PHE A C 1
ATOM 735 O O . PHE A 1 88 ? 5.070 4.611 -13.571 1.00 92.94 88 PHE A O 1
ATOM 742 N N . ASP A 1 89 ? 4.482 2.615 -14.464 1.00 89.06 89 ASP A N 1
ATOM 743 C CA . ASP A 1 89 ? 4.544 3.008 -15.872 1.00 89.06 89 ASP A CA 1
ATOM 744 C C . ASP A 1 89 ? 5.930 3.561 -16.249 1.00 89.06 89 ASP A C 1
ATOM 746 O O . ASP A 1 89 ? 6.059 4.544 -16.976 1.00 89.06 89 ASP A O 1
ATOM 750 N N . TYR A 1 90 ? 6.990 2.948 -15.709 1.00 88.62 90 TYR A N 1
ATOM 751 C CA . TYR A 1 90 ? 8.355 3.378 -15.986 1.00 88.62 90 TYR A CA 1
ATOM 752 C C . TYR A 1 90 ? 8.754 3.052 -17.432 1.00 88.62 90 TYR A C 1
ATOM 754 O O . TYR A 1 90 ? 8.887 1.887 -17.814 1.00 88.62 90 TYR A O 1
ATOM 762 N N . GLU A 1 91 ? 9.023 4.099 -18.210 1.00 81.75 91 GLU A N 1
ATOM 763 C CA . GLU A 1 91 ? 9.568 4.029 -19.566 1.00 81.75 91 GLU A CA 1
ATOM 764 C C . GLU A 1 91 ? 11.003 4.579 -19.569 1.00 81.75 91 GLU A C 1
ATOM 766 O O . GLU A 1 91 ? 11.246 5.771 -19.756 1.00 81.75 91 GLU A O 1
ATOM 771 N N . GLY A 1 92 ? 11.991 3.720 -19.317 1.00 80.44 92 GLY A N 1
ATOM 772 C CA . GLY A 1 92 ? 13.390 4.139 -19.293 1.00 80.44 92 GLY A CA 1
ATOM 773 C C . GLY A 1 92 ? 14.380 2.981 -19.367 1.00 80.44 92 GLY A C 1
ATOM 774 O O . GLY A 1 92 ? 14.037 1.881 -19.778 1.00 80.44 92 GLY A O 1
ATOM 775 N N . ARG A 1 93 ? 15.646 3.245 -19.024 1.00 79.06 93 ARG A N 1
ATOM 776 C CA . ARG A 1 93 ? 16.767 2.314 -19.271 1.00 79.06 93 ARG A CA 1
ATOM 777 C C . ARG A 1 93 ? 16.980 1.268 -18.174 1.00 79.06 93 ARG A C 1
ATOM 779 O O . ARG A 1 93 ? 17.803 0.376 -18.358 1.00 79.06 93 ARG A O 1
ATOM 786 N N . PHE A 1 94 ? 16.318 1.406 -17.028 1.00 74.38 94 PHE A N 1
ATOM 787 C CA . PHE A 1 94 ? 16.409 0.423 -15.949 1.00 74.38 94 PHE A CA 1
ATOM 788 C C . PHE A 1 94 ? 15.473 -0.762 -16.215 1.00 74.38 94 PHE A C 1
ATOM 790 O O . PHE A 1 94 ? 14.352 -0.569 -16.682 1.00 74.38 94 PHE A O 1
ATOM 797 N N . ARG A 1 95 ? 15.944 -1.978 -15.903 1.00 69.94 95 ARG A N 1
ATOM 798 C CA . ARG A 1 95 ? 15.170 -3.222 -16.029 1.00 69.94 95 ARG A CA 1
ATOM 799 C C . ARG A 1 95 ? 13.964 -3.181 -15.091 1.00 69.94 95 ARG A C 1
ATOM 801 O O . ARG A 1 95 ? 14.118 -2.837 -13.920 1.00 69.94 95 ARG A O 1
ATOM 808 N N . ARG A 1 96 ? 12.789 -3.567 -15.591 1.00 74.38 96 ARG A N 1
ATOM 809 C CA . ARG A 1 96 ? 11.577 -3.736 -14.772 1.00 74.38 96 ARG A CA 1
ATOM 810 C C . ARG A 1 96 ? 11.523 -5.146 -14.190 1.00 74.38 96 ARG A C 1
ATOM 812 O O . ARG A 1 96 ? 11.841 -6.102 -14.889 1.00 74.38 96 ARG A O 1
ATOM 819 N N . ALA A 1 97 ? 11.000 -5.294 -12.972 1.00 65.88 97 ALA A N 1
ATOM 820 C CA . ALA A 1 97 ? 10.917 -6.584 -12.270 1.00 65.88 97 ALA A CA 1
ATOM 821 C C . ALA A 1 97 ? 10.123 -7.692 -13.012 1.00 65.88 97 ALA A C 1
ATOM 823 O O . ALA A 1 97 ? 10.174 -8.857 -12.631 1.00 65.88 97 ALA A O 1
ATOM 824 N N . HIS A 1 98 ? 9.372 -7.352 -14.068 1.00 57.66 98 HIS A N 1
ATOM 825 C CA . HIS A 1 98 ? 8.599 -8.297 -14.886 1.00 57.66 98 HIS A CA 1
ATOM 826 C C . HIS A 1 98 ? 9.276 -8.643 -16.237 1.00 57.66 98 HIS A C 1
ATOM 828 O O . HIS A 1 98 ? 8.730 -9.416 -17.022 1.00 57.66 98 HIS A O 1
ATOM 834 N N . GLU A 1 99 ? 10.457 -8.103 -16.557 1.00 59.31 99 GLU A N 1
ATOM 835 C CA . GLU A 1 99 ? 11.088 -8.292 -17.880 1.00 59.31 99 GLU A CA 1
ATOM 836 C C . GLU A 1 99 ? 11.791 -9.648 -18.089 1.00 59.31 99 GLU A C 1
ATOM 838 O O . GLU A 1 99 ? 12.331 -9.900 -19.164 1.00 59.31 99 GLU A O 1
ATOM 843 N N . LEU A 1 100 ? 11.696 -10.590 -17.146 1.00 54.09 100 LEU A N 1
ATOM 844 C CA . LEU A 1 100 ? 12.120 -11.983 -17.347 1.00 54.09 100 LEU A CA 1
ATOM 845 C C . LEU A 1 100 ? 11.056 -12.806 -18.099 1.00 54.09 100 LEU A C 1
ATOM 847 O O . LEU A 1 100 ? 10.511 -13.777 -17.577 1.00 54.09 100 LEU A O 1
ATOM 851 N N . ARG A 1 101 ? 10.749 -12.422 -19.342 1.00 46.41 101 ARG A N 1
ATOM 852 C CA . ARG A 1 101 ? 10.176 -13.321 -20.362 1.00 46.41 101 ARG A CA 1
ATOM 853 C C . ARG A 1 101 ? 10.770 -12.985 -21.727 1.00 46.41 101 ARG A C 1
ATOM 855 O O . ARG A 1 101 ? 10.175 -12.245 -22.506 1.00 46.41 101 ARG A O 1
ATOM 862 N N . GLY A 1 102 ? 11.947 -13.547 -21.975 1.00 43.34 102 GLY A N 1
ATOM 863 C CA . GLY A 1 102 ? 12.587 -13.699 -23.278 1.00 43.34 102 GLY A CA 1
ATOM 864 C C . GLY A 1 102 ? 13.231 -15.071 -23.328 1.00 43.34 102 GLY A C 1
ATOM 865 O O . GLY A 1 102 ? 13.933 -15.389 -22.343 1.00 43.34 102 GLY A O 1
#

Foldseek 3Di:
DDPQAAKDKDWDAAPVGDIAIDMFDCPDPVSVVCCCVVPVQVFFPDHPDDQDDDHPVSCVVCCVRTHAAQDWDWDDDPPHTDTDDGHHPDDDDDDGRPPPDD

Secondary structure (DSSP, 8-state):
-BTTB-EEEEEEE-TT--EEEEEEE-SSHHHHHHHIIIIIHHHBSSTTSPPP-SSHHHHHHTGGGB---SEEEEEEETTEEEEEEEE-S--SSSPPTT----

pLDDT: mean 90.64, std 10.68, range [43.34, 97.94]